Protein AF-A0A6G1RWR5-F1 (afdb_monomer_lite)

Structure (mmCIF, N/CA/C/O backbone):
data_AF-A0A6G1RWR5-F1
#
_entry.id   AF-A0A6G1RWR5-F1
#
loop_
_atom_site.group_PDB
_atom_site.id
_atom_site.type_symbol
_atom_site.label_atom_id
_atom_site.label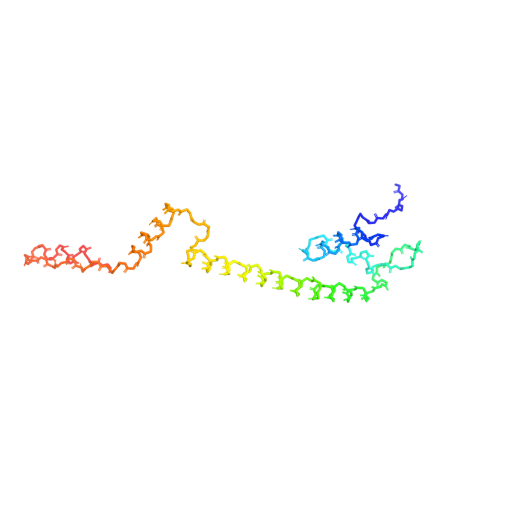_alt_id
_atom_site.label_comp_id
_atom_site.label_asym_id
_atom_site.label_entity_id
_atom_site.label_seq_id
_atom_site.pdbx_PDB_ins_code
_atom_site.Cartn_x
_atom_site.Cartn_y
_atom_site.Cartn_z
_atom_site.occupancy
_atom_site.B_iso_or_equiv
_atom_site.auth_seq_id
_atom_site.auth_comp_id
_atom_site.auth_asym_id
_atom_site.auth_atom_id
_atom_site.pdbx_PDB_model_num
ATOM 1 N N . GLU A 1 1 ? 7.742 20.465 -29.743 1.00 75.56 1 GLU A N 1
ATOM 2 C CA . GLU A 1 1 ? 9.154 20.158 -29.423 1.00 75.56 1 GLU A CA 1
ATOM 3 C C . GLU A 1 1 ? 9.265 18.733 -28.909 1.00 75.56 1 GLU A C 1
ATOM 5 O O . GLU A 1 1 ? 8.485 18.355 -28.041 1.00 75.56 1 GLU A O 1
ATOM 10 N N . ILE A 1 2 ? 10.203 17.956 -29.446 1.00 85.38 2 ILE A N 1
ATOM 11 C CA . ILE A 1 2 ? 10.532 16.610 -28.958 1.00 85.38 2 ILE A CA 1
ATOM 12 C C . ILE A 1 2 ? 11.473 16.783 -27.760 1.00 85.38 2 ILE A C 1
ATOM 14 O O . ILE A 1 2 ? 12.434 17.543 -27.848 1.00 85.38 2 ILE A O 1
ATOM 18 N N . ARG A 1 3 ? 11.174 16.143 -26.622 1.00 93.19 3 ARG A N 1
ATOM 19 C CA . ARG A 1 3 ? 11.962 16.272 -25.385 1.00 93.19 3 ARG A CA 1
ATOM 20 C C . ARG A 1 3 ? 12.230 14.899 -24.778 1.00 93.19 3 ARG A C 1
ATOM 22 O O . ARG A 1 3 ? 11.296 14.120 -24.619 1.00 93.19 3 ARG A O 1
ATOM 29 N N . TRP A 1 4 ? 13.476 14.652 -24.386 1.00 92.12 4 TRP A N 1
ATOM 30 C CA . TRP A 1 4 ? 13.861 13.487 -23.590 1.00 92.12 4 TRP A CA 1
ATOM 31 C C . TRP A 1 4 ? 13.627 13.803 -22.108 1.00 92.12 4 TRP A C 1
ATOM 33 O O . TRP A 1 4 ? 14.066 14.849 -21.624 1.00 92.12 4 TRP A O 1
ATOM 43 N N . LYS A 1 5 ? 12.839 12.979 -21.412 1.00 94.25 5 LYS A N 1
ATOM 44 C CA . LYS A 1 5 ? 12.415 13.233 -20.028 1.00 94.25 5 LYS A CA 1
ATOM 45 C C . LYS A 1 5 ? 12.345 11.934 -19.238 1.00 94.25 5 LYS A C 1
ATOM 47 O O . LYS A 1 5 ? 11.811 10.949 -19.737 1.00 94.25 5 LYS A O 1
ATOM 52 N N . ASN A 1 6 ? 12.769 11.995 -17.979 1.00 93.12 6 ASN A N 1
ATOM 53 C CA . ASN A 1 6 ? 12.588 10.904 -17.028 1.00 93.12 6 ASN A CA 1
ATOM 54 C C . ASN A 1 6 ? 11.149 10.848 -16.509 1.00 93.12 6 ASN A C 1
ATOM 56 O O . ASN A 1 6 ? 10.463 11.871 -16.383 1.00 93.12 6 ASN A O 1
ATOM 60 N N . VAL A 1 7 ? 10.718 9.641 -16.147 1.00 93.19 7 VAL A N 1
ATOM 61 C CA . VAL A 1 7 ? 9.498 9.441 -15.361 1.00 93.19 7 VAL A CA 1
ATOM 62 C C . VAL A 1 7 ? 9.707 10.066 -13.982 1.00 93.19 7 VAL A C 1
ATOM 64 O O . VAL A 1 7 ? 10.789 9.968 -13.405 1.00 93.19 7 VAL A O 1
ATOM 67 N N . LYS A 1 8 ? 8.675 10.738 -13.458 1.00 92.88 8 LYS A N 1
ATOM 68 C CA . LYS A 1 8 ? 8.768 11.501 -12.200 1.00 92.88 8 LYS A CA 1
ATOM 69 C C . LYS A 1 8 ? 9.085 10.625 -10.985 1.00 92.88 8 LYS A C 1
ATOM 71 O O . LYS A 1 8 ? 9.745 11.092 -10.066 1.00 92.88 8 LYS A O 1
ATOM 76 N N . ILE A 1 9 ? 8.565 9.399 -10.972 1.00 95.81 9 ILE A N 1
ATOM 77 C CA . ILE A 1 9 ? 8.783 8.398 -9.927 1.00 95.81 9 ILE A CA 1
ATOM 78 C C . ILE A 1 9 ? 9.518 7.239 -10.583 1.00 95.81 9 ILE A C 1
ATOM 80 O O . ILE A 1 9 ? 9.018 6.660 -11.545 1.00 95.81 9 ILE A O 1
ATOM 84 N N . ASN A 1 10 ? 10.724 6.959 -10.105 1.00 95.50 10 ASN A N 1
ATOM 85 C CA . ASN A 1 10 ? 11.648 6.028 -10.735 1.00 95.50 10 ASN A CA 1
ATOM 86 C C . ASN A 1 10 ? 12.555 5.359 -9.686 1.00 95.50 10 ASN A C 1
ATOM 88 O O . ASN A 1 10 ? 12.382 5.557 -8.483 1.00 95.50 10 ASN A O 1
ATOM 92 N N . PHE A 1 11 ? 13.517 4.566 -10.159 1.00 97.25 11 PHE A N 1
ATOM 93 C CA . PHE A 1 11 ? 14.462 3.816 -9.329 1.00 97.25 11 PHE A CA 1
ATOM 94 C C . PHE A 1 11 ? 15.906 4.350 -9.427 1.00 97.25 11 PHE A C 1
ATOM 96 O O . PHE A 1 11 ? 16.845 3.614 -9.141 1.00 97.25 11 PHE A O 1
ATOM 103 N N . ASP A 1 12 ? 16.102 5.624 -9.793 1.00 96.69 12 ASP A N 1
ATOM 104 C CA . ASP A 1 12 ? 17.442 6.214 -9.998 1.00 96.69 12 ASP A CA 1
ATOM 105 C C . ASP A 1 12 ? 18.253 6.313 -8.693 1.00 96.69 12 ASP A C 1
ATOM 107 O O . ASP A 1 12 ? 19.482 6.346 -8.699 1.00 96.69 12 ASP A O 1
ATOM 111 N N . ASN A 1 13 ? 17.568 6.394 -7.549 1.00 97.25 13 ASN A N 1
ATOM 112 C CA . ASN A 1 13 ? 18.181 6.416 -6.225 1.00 97.25 13 ASN A CA 1
ATOM 113 C C . ASN A 1 13 ? 17.305 5.698 -5.195 1.00 97.25 13 ASN A C 1
ATOM 115 O O . ASN A 1 13 ? 16.109 5.497 -5.400 1.00 97.25 13 ASN A O 1
ATOM 119 N N . VAL A 1 14 ? 17.899 5.357 -4.049 1.00 97.81 14 VAL A N 1
ATOM 120 C CA . VAL A 1 14 ? 17.232 4.582 -2.991 1.00 97.81 14 VAL A CA 1
ATOM 121 C C . VAL A 1 14 ? 15.975 5.283 -2.461 1.00 97.81 14 VAL A C 1
ATOM 123 O O . VAL A 1 14 ? 14.960 4.626 -2.256 1.00 97.81 14 VAL A O 1
ATOM 126 N N . GLY A 1 15 ? 16.003 6.607 -2.275 1.00 97.69 15 GLY A N 1
ATOM 127 C CA . GLY A 1 15 ? 14.849 7.365 -1.776 1.00 97.69 15 GLY A CA 1
ATOM 128 C C . GLY A 1 15 ? 13.677 7.386 -2.762 1.00 97.69 15 GLY A C 1
ATOM 129 O O . GLY A 1 15 ? 12.540 7.109 -2.380 1.00 97.69 15 GLY A O 1
ATOM 130 N N . ALA A 1 16 ? 13.957 7.649 -4.041 1.00 97.06 16 ALA A N 1
ATOM 131 C CA . ALA A 1 16 ? 12.972 7.565 -5.118 1.00 97.06 16 ALA A CA 1
ATOM 132 C C . ALA A 1 16 ? 12.439 6.133 -5.278 1.00 97.06 16 ALA A C 1
ATOM 134 O O . ALA A 1 16 ? 11.233 5.946 -5.418 1.00 97.06 16 ALA A O 1
ATOM 135 N N . GLY A 1 17 ? 13.311 5.131 -5.129 1.00 97.81 17 GLY A N 1
ATOM 136 C CA . GLY A 1 17 ? 12.939 3.720 -5.104 1.00 97.81 17 GLY A CA 1
ATOM 137 C C . GLY A 1 17 ? 11.973 3.388 -3.966 1.00 97.81 17 GLY A C 1
ATOM 138 O O . GLY A 1 17 ? 10.947 2.763 -4.211 1.00 97.81 17 GLY A O 1
ATOM 139 N N . TYR A 1 18 ? 12.218 3.864 -2.740 1.00 97.50 18 TYR A N 1
ATOM 140 C CA . TYR A 1 18 ? 11.262 3.706 -1.635 1.00 97.50 18 TYR A CA 1
ATOM 141 C C . TYR A 1 18 ? 9.910 4.359 -1.937 1.00 97.50 18 TYR A C 1
ATOM 143 O O . TYR A 1 18 ? 8.870 3.770 -1.647 1.00 97.50 18 TYR A O 1
ATOM 151 N N . LEU A 1 19 ? 9.905 5.547 -2.545 1.00 97.62 19 LEU A N 1
ATOM 152 C CA . LEU A 1 19 ? 8.671 6.221 -2.948 1.00 97.62 19 LEU A CA 1
ATOM 153 C C . LEU A 1 19 ? 7.919 5.442 -4.042 1.00 97.62 19 LEU A C 1
ATOM 155 O O . LEU A 1 19 ? 6.695 5.320 -3.974 1.00 97.62 19 LEU A O 1
ATOM 159 N N . ALA A 1 20 ? 8.635 4.882 -5.018 1.00 97.56 20 ALA A N 1
ATOM 160 C CA . ALA A 1 20 ? 8.068 4.032 -6.060 1.00 97.56 20 ALA A CA 1
ATOM 161 C C . ALA A 1 20 ? 7.456 2.756 -5.462 1.00 97.56 20 ALA A C 1
ATOM 163 O O . ALA A 1 20 ? 6.294 2.440 -5.719 1.00 97.56 20 ALA A O 1
ATOM 164 N N . LEU A 1 21 ? 8.196 2.068 -4.590 1.00 97.06 21 LEU A N 1
ATOM 165 C CA . LEU A 1 21 ? 7.723 0.876 -3.886 1.00 97.06 21 LEU A CA 1
ATOM 166 C C . LEU A 1 21 ? 6.519 1.172 -2.985 1.00 97.06 21 LEU A C 1
ATOM 168 O O . LEU A 1 21 ? 5.611 0.350 -2.906 1.00 97.06 21 LEU A O 1
ATOM 172 N N . LEU A 1 22 ? 6.456 2.350 -2.358 1.00 96.44 22 LEU A N 1
ATOM 173 C CA . LEU A 1 22 ? 5.289 2.785 -1.586 1.00 96.44 22 LEU A CA 1
ATOM 174 C C . LEU A 1 22 ? 4.040 2.950 -2.472 1.00 96.44 22 LEU A C 1
ATOM 176 O O . LEU A 1 22 ? 2.948 2.530 -2.084 1.00 96.44 22 LEU A O 1
ATOM 180 N N . GLN A 1 23 ? 4.177 3.532 -3.666 1.00 97.56 23 GLN A N 1
ATOM 181 C CA . GLN A 1 23 ? 3.067 3.648 -4.623 1.00 97.56 23 GLN A CA 1
ATOM 182 C C . GLN A 1 23 ? 2.591 2.280 -5.121 1.00 97.56 23 GLN A C 1
ATOM 184 O O . GLN A 1 23 ? 1.385 2.027 -5.178 1.00 97.56 23 GLN A O 1
ATOM 189 N N . VAL A 1 24 ? 3.529 1.368 -5.394 1.00 97.19 24 VAL A N 1
ATOM 190 C CA . VAL A 1 24 ? 3.216 -0.029 -5.727 1.00 97.19 24 VAL A CA 1
ATOM 191 C C . VAL A 1 24 ? 2.490 -0.720 -4.570 1.00 97.19 24 VAL A C 1
ATOM 193 O O . VAL A 1 24 ? 1.429 -1.298 -4.784 1.00 97.19 24 VAL A O 1
ATOM 196 N N . ALA A 1 25 ? 2.991 -0.598 -3.339 1.00 96.81 25 ALA A N 1
ATOM 197 C CA . ALA A 1 25 ? 2.408 -1.241 -2.159 1.00 96.81 25 ALA A CA 1
ATOM 198 C C . ALA A 1 25 ? 1.001 -0.728 -1.810 1.00 96.81 25 ALA A C 1
ATOM 200 O O . ALA A 1 25 ? 0.200 -1.447 -1.216 1.00 96.81 25 ALA A O 1
ATOM 201 N N . THR A 1 26 ? 0.687 0.517 -2.177 1.00 95.69 26 THR A N 1
ATOM 202 C CA . THR A 1 26 ? -0.637 1.129 -1.971 1.00 95.69 26 THR A CA 1
ATOM 203 C C . THR A 1 26 ? -1.569 0.981 -3.176 1.00 95.69 26 THR A C 1
ATOM 205 O O . THR A 1 26 ? -2.710 1.445 -3.113 1.00 95.69 26 THR A O 1
ATOM 208 N N . PHE A 1 27 ? -1.108 0.345 -4.259 1.00 95.19 27 PHE A N 1
ATOM 209 C CA . PHE A 1 27 ? -1.827 0.174 -5.526 1.00 95.19 27 PHE A CA 1
ATOM 210 C C . PHE A 1 27 ? -2.320 1.492 -6.151 1.00 95.19 27 PHE A C 1
ATOM 212 O O . PHE A 1 27 ? -3.323 1.523 -6.867 1.00 95.19 27 PHE A O 1
ATOM 219 N N . LYS A 1 28 ? -1.618 2.607 -5.909 1.00 94.94 28 LYS A N 1
ATOM 220 C CA . LYS A 1 28 ? -1.961 3.939 -6.438 1.00 94.94 28 LYS A CA 1
ATOM 221 C C . LYS A 1 28 ? -0.777 4.526 -7.193 1.00 94.94 28 LYS A C 1
ATOM 223 O O . LYS A 1 28 ? 0.284 4.696 -6.614 1.00 94.94 28 LYS A O 1
ATOM 228 N N . GLY A 1 29 ? -0.962 4.838 -8.478 1.00 93.56 29 GLY A N 1
ATOM 229 C CA . GLY A 1 29 ? 0.125 5.319 -9.353 1.00 93.56 29 GLY A CA 1
ATOM 230 C C . GLY A 1 29 ? 1.111 4.229 -9.805 1.00 93.56 29 GLY A C 1
ATOM 231 O O . GLY A 1 29 ? 2.042 4.504 -10.551 1.00 93.56 29 GLY A O 1
ATOM 232 N N . TRP A 1 30 ? 0.884 2.977 -9.398 1.00 96.62 30 TRP A N 1
ATOM 233 C CA . TRP A 1 30 ? 1.752 1.831 -9.681 1.00 96.62 30 TRP A CA 1
ATOM 234 C C . TRP A 1 30 ? 1.824 1.441 -11.166 1.00 96.62 30 TRP A C 1
ATOM 236 O O . TRP A 1 30 ? 2.860 0.955 -11.612 1.00 96.62 30 TRP A O 1
ATOM 246 N N . MET A 1 31 ? 0.765 1.705 -11.939 1.00 96.69 31 MET A N 1
ATOM 247 C CA . MET A 1 31 ? 0.708 1.380 -13.370 1.00 96.69 31 MET A CA 1
ATOM 248 C C . MET A 1 31 ? 1.806 2.092 -14.167 1.00 96.69 31 MET A C 1
ATOM 250 O O . MET A 1 31 ? 2.521 1.443 -14.921 1.00 96.69 31 MET A O 1
ATOM 254 N N . ASP A 1 32 ? 1.999 3.398 -13.949 1.00 95.88 32 ASP A N 1
ATOM 255 C CA . ASP A 1 32 ? 3.006 4.190 -14.672 1.00 95.88 32 ASP A CA 1
ATOM 256 C C . ASP A 1 32 ? 4.431 3.690 -14.388 1.00 95.88 32 ASP A C 1
ATOM 258 O O . ASP A 1 32 ? 5.278 3.651 -15.279 1.00 95.88 32 ASP A O 1
ATOM 262 N N . ILE A 1 33 ? 4.682 3.263 -13.146 1.00 97.00 33 ILE A N 1
ATOM 263 C CA . ILE A 1 33 ? 5.962 2.688 -12.714 1.00 97.00 33 ILE A CA 1
ATOM 264 C C . ILE A 1 33 ? 6.197 1.345 -13.411 1.00 97.00 33 ILE A C 1
ATOM 266 O O . ILE A 1 33 ? 7.293 1.080 -13.903 1.00 97.00 33 ILE A O 1
ATOM 270 N N . MET A 1 34 ? 5.169 0.499 -13.467 1.00 97.19 34 MET A N 1
ATOM 271 C CA . MET A 1 34 ? 5.264 -0.818 -14.090 1.00 97.19 34 MET A CA 1
ATOM 272 C C . MET A 1 34 ? 5.429 -0.745 -15.598 1.00 97.19 34 MET A C 1
ATOM 274 O O . MET A 1 34 ? 6.280 -1.446 -16.132 1.00 97.19 34 MET A O 1
ATOM 278 N N . TYR A 1 35 ? 4.667 0.113 -16.274 1.00 96.75 35 TYR A N 1
ATOM 279 C CA . TYR A 1 35 ? 4.804 0.312 -17.713 1.00 96.75 35 TYR A CA 1
ATOM 280 C C . TYR A 1 35 ? 6.197 0.832 -18.066 1.00 96.75 35 TYR A C 1
ATOM 282 O O . TYR A 1 35 ? 6.854 0.266 -18.934 1.00 96.75 35 TYR A O 1
ATOM 290 N N . ALA A 1 36 ? 6.713 1.814 -17.321 1.00 96.25 36 ALA A N 1
ATOM 291 C CA . ALA A 1 36 ? 8.074 2.304 -17.524 1.00 96.25 36 ALA A CA 1
ATOM 292 C C . ALA A 1 36 ? 9.144 1.216 -17.310 1.00 96.25 36 ALA A C 1
ATOM 294 O O . ALA A 1 36 ? 10.148 1.195 -18.020 1.00 96.25 36 ALA A O 1
ATOM 295 N N . ALA A 1 37 ? 8.938 0.313 -16.348 1.00 96.44 37 ALA A N 1
ATOM 296 C CA . ALA A 1 37 ? 9.855 -0.793 -16.081 1.00 96.44 37 ALA A CA 1
ATOM 297 C C . ALA A 1 37 ? 9.767 -1.913 -17.133 1.00 96.44 37 ALA A C 1
ATOM 299 O O . ALA A 1 37 ? 10.791 -2.468 -17.524 1.00 96.44 37 ALA A O 1
ATOM 300 N N . VAL A 1 38 ? 8.569 -2.246 -17.609 1.00 97.62 38 VAL A N 1
ATOM 301 C CA . VAL A 1 38 ? 8.339 -3.291 -18.620 1.00 97.62 38 VAL A CA 1
ATOM 302 C C . VAL A 1 38 ? 8.818 -2.849 -20.002 1.00 97.62 38 VAL A C 1
ATOM 304 O O . VAL A 1 38 ? 9.391 -3.653 -20.734 1.00 97.62 38 VAL A O 1
ATOM 307 N N . ASP A 1 39 ? 8.669 -1.567 -20.329 1.00 97.44 39 ASP A N 1
ATOM 308 C CA . ASP A 1 39 ? 9.163 -1.002 -21.587 1.00 97.44 39 ASP A CA 1
ATOM 309 C C . ASP A 1 39 ? 10.673 -0.686 -21.546 1.00 97.44 39 ASP A C 1
ATOM 311 O O . ASP A 1 39 ? 11.252 -0.234 -22.543 1.00 97.44 39 ASP A O 1
ATOM 315 N N . SER A 1 40 ? 11.324 -0.881 -20.390 1.00 95.75 40 SER A N 1
ATOM 316 C CA . SER A 1 40 ? 12.732 -0.536 -20.186 1.00 95.75 40 SER A CA 1
ATOM 317 C C . SER A 1 40 ? 13.672 -1.423 -21.003 1.00 95.75 40 SER A C 1
ATOM 319 O O . SER A 1 40 ? 13.470 -2.628 -21.141 1.00 95.75 40 SER A O 1
ATOM 321 N N . ARG A 1 41 ? 14.732 -0.802 -21.528 1.00 92.88 41 ARG A N 1
ATOM 322 C CA . ARG A 1 41 ? 15.782 -1.457 -22.317 1.00 92.88 41 ARG A CA 1
ATOM 323 C C . ARG A 1 41 ? 17.146 -1.217 -21.675 1.00 92.88 41 ARG A C 1
ATOM 325 O O . ARG A 1 41 ? 17.286 -1.307 -20.456 1.00 92.88 41 ARG A O 1
ATOM 332 N N . LYS A 1 42 ? 18.166 -0.905 -22.475 1.00 92.75 42 LYS A N 1
ATOM 333 C CA . LYS A 1 42 ? 19.466 -0.458 -21.969 1.00 92.75 42 LYS A CA 1
ATOM 334 C C . LYS A 1 42 ? 19.432 1.028 -21.627 1.00 92.75 42 LYS A C 1
ATOM 336 O O . LYS A 1 42 ? 18.560 1.774 -22.068 1.00 92.75 42 LYS A O 1
ATOM 341 N N . GLN A 1 43 ? 20.416 1.453 -20.846 1.00 88.69 43 GLN A N 1
ATOM 342 C CA . GLN A 1 43 ? 20.630 2.862 -20.542 1.00 88.69 43 GLN A CA 1
ATOM 343 C C . GLN A 1 43 ? 20.825 3.674 -21.836 1.00 88.69 43 GLN A C 1
ATOM 345 O O . GLN A 1 43 ? 21.451 3.187 -22.775 1.00 88.69 43 GLN A O 1
ATOM 350 N N . GLU A 1 44 ? 20.278 4.893 -21.877 1.00 91.19 44 GLU A N 1
ATOM 351 C CA . GLU A 1 44 ? 20.250 5.800 -23.044 1.00 91.19 44 GLU A CA 1
ATOM 352 C C . GLU A 1 44 ? 19.443 5.310 -24.267 1.00 91.19 44 GLU A C 1
ATOM 354 O O . GLU A 1 44 ? 19.299 6.044 -25.246 1.00 91.19 44 GLU A O 1
ATOM 359 N N . GLU A 1 45 ? 18.851 4.112 -24.230 1.00 93.81 45 GLU A N 1
ATOM 360 C CA . GLU A 1 45 ? 17.943 3.648 -25.280 1.00 93.81 45 GLU A CA 1
ATOM 361 C C . GLU A 1 45 ? 16.498 4.067 -24.980 1.00 93.81 45 GLU A C 1
ATOM 363 O O . GLU A 1 45 ? 16.015 3.984 -23.851 1.00 93.81 45 GLU A O 1
ATOM 368 N N . GLN A 1 46 ? 15.763 4.496 -26.011 1.00 94.38 46 GLN A N 1
ATOM 369 C CA . GLN A 1 46 ? 14.340 4.810 -25.859 1.00 94.38 46 GLN A CA 1
ATOM 370 C C . GLN A 1 46 ? 13.565 3.552 -25.422 1.00 94.38 46 GLN A C 1
ATOM 372 O O . GLN A 1 46 ? 13.815 2.500 -26.004 1.00 94.38 46 GLN A O 1
ATOM 377 N N . PRO A 1 47 ? 12.615 3.616 -24.476 1.00 95.88 47 PRO A N 1
ATOM 378 C CA . PRO A 1 47 ? 11.767 2.474 -24.142 1.00 95.88 47 PRO A CA 1
ATOM 379 C C . PRO A 1 47 ? 11.035 1.920 -25.371 1.00 95.88 47 PRO A C 1
ATOM 381 O O . PRO A 1 47 ? 10.663 2.677 -26.274 1.00 95.88 47 PRO A O 1
ATOM 384 N N . LYS A 1 48 ? 10.833 0.604 -25.415 1.00 96.31 48 LYS A N 1
ATOM 385 C CA . LYS A 1 48 ? 10.047 -0.065 -26.457 1.00 96.31 48 LYS A CA 1
ATOM 386 C C . LYS A 1 48 ? 8.966 -0.890 -25.779 1.00 96.31 48 LYS A C 1
ATOM 388 O O . LYS A 1 48 ? 9.249 -1.558 -24.794 1.00 96.31 48 LYS A O 1
ATOM 393 N N . TYR A 1 49 ? 7.765 -0.850 -26.349 1.00 96.69 49 TYR A N 1
ATOM 394 C CA . TYR A 1 49 ? 6.607 -1.567 -25.830 1.00 96.69 49 TYR A CA 1
ATOM 395 C C . TYR A 1 49 ? 6.936 -3.036 -25.524 1.00 96.69 49 TYR A C 1
ATOM 397 O O . TYR A 1 49 ? 7.311 -3.781 -26.435 1.00 96.69 49 TYR A O 1
ATOM 405 N N . GLU A 1 50 ? 6.805 -3.406 -24.249 1.00 95.06 50 GLU A N 1
ATOM 406 C CA . GLU A 1 50 ? 6.959 -4.762 -23.705 1.00 95.06 50 GLU A CA 1
ATOM 407 C C . GLU A 1 50 ? 8.303 -5.461 -23.999 1.00 95.06 50 GLU A C 1
ATOM 409 O O . GLU A 1 50 ? 8.378 -6.690 -24.020 1.00 95.06 50 GLU A O 1
ATOM 414 N N . ASP A 1 51 ? 9.395 -4.706 -24.178 1.00 95.88 51 ASP A N 1
ATOM 415 C CA . ASP A 1 51 ? 10.728 -5.283 -24.436 1.00 95.88 51 ASP A CA 1
ATOM 416 C C . ASP A 1 51 ? 11.234 -6.145 -23.260 1.00 95.88 51 ASP A C 1
ATOM 418 O O . ASP A 1 51 ? 11.869 -7.179 -23.469 1.00 95.88 51 ASP A O 1
ATOM 422 N N . ASN A 1 52 ? 10.890 -5.770 -22.020 1.00 95.31 52 ASN A N 1
ATOM 423 C CA . ASN A 1 52 ? 11.295 -6.452 -20.791 1.00 95.31 52 ASN A CA 1
ATOM 424 C C . ASN A 1 52 ? 10.090 -6.940 -19.968 1.00 95.31 52 ASN A C 1
ATOM 426 O O . ASN A 1 52 ? 9.925 -6.632 -18.784 1.00 95.31 52 ASN A O 1
ATOM 430 N N . ILE A 1 53 ? 9.237 -7.751 -20.602 1.00 95.00 53 ILE A N 1
ATOM 431 C CA . ILE A 1 53 ? 7.999 -8.291 -20.011 1.00 95.00 53 ILE A CA 1
ATOM 432 C C . ILE A 1 53 ? 8.204 -9.036 -18.678 1.00 95.00 53 ILE A C 1
ATOM 434 O O . ILE A 1 53 ? 7.319 -9.049 -17.822 1.00 95.00 53 ILE A O 1
ATOM 438 N N . TYR A 1 54 ? 9.385 -9.613 -18.441 1.00 95.06 54 TYR A N 1
ATOM 439 C CA . TYR A 1 54 ? 9.690 -10.323 -17.196 1.00 95.06 54 TYR A CA 1
ATOM 440 C C . TYR A 1 54 ? 9.711 -9.409 -15.961 1.00 95.06 54 TYR A C 1
ATOM 442 O O . TYR A 1 54 ? 9.577 -9.903 -14.841 1.00 95.06 54 TYR A O 1
ATOM 450 N N . MET A 1 55 ? 9.788 -8.084 -16.133 1.00 96.44 55 MET A N 1
ATOM 451 C CA . MET A 1 55 ? 9.719 -7.127 -15.022 1.00 96.44 55 MET A CA 1
ATOM 452 C C . MET A 1 55 ? 8.377 -7.152 -14.281 1.00 96.44 55 MET A C 1
ATOM 454 O O . MET A 1 55 ? 8.341 -6.823 -13.096 1.00 96.44 55 MET A O 1
ATOM 458 N N . TYR A 1 56 ? 7.292 -7.644 -14.894 1.00 96.56 56 TYR A N 1
ATOM 459 C CA . TYR A 1 56 ? 6.044 -7.911 -14.166 1.00 96.56 56 TYR A CA 1
ATOM 460 C C . TYR A 1 56 ? 6.262 -8.838 -12.960 1.00 96.56 56 TYR A C 1
ATOM 462 O O . TYR A 1 56 ? 5.684 -8.617 -11.895 1.00 96.56 56 TYR A O 1
ATOM 470 N N . ILE A 1 57 ? 7.140 -9.839 -13.093 1.00 97.38 57 ILE A N 1
ATOM 471 C CA . ILE A 1 57 ? 7.422 -10.818 -12.036 1.00 97.38 57 ILE A CA 1
ATOM 472 C C . ILE A 1 57 ? 8.040 -10.135 -10.810 1.00 97.38 57 ILE A C 1
ATOM 474 O O . ILE A 1 57 ? 7.679 -10.475 -9.684 1.00 97.38 57 ILE A O 1
ATOM 478 N N . TYR A 1 58 ? 8.907 -9.136 -11.008 1.00 97.19 58 TYR A N 1
ATOM 479 C CA . TYR A 1 58 ? 9.490 -8.363 -9.908 1.00 97.19 58 TYR A CA 1
ATOM 480 C C . TYR A 1 58 ? 8.404 -7.714 -9.038 1.00 97.19 58 TYR A C 1
ATOM 482 O O . TYR A 1 58 ? 8.398 -7.887 -7.817 1.00 97.19 58 TYR A O 1
ATOM 490 N N . PHE A 1 59 ? 7.439 -7.030 -9.660 1.00 97.44 59 PHE A N 1
ATOM 491 C CA . PHE A 1 59 ? 6.355 -6.369 -8.932 1.00 97.44 59 PHE A CA 1
ATOM 492 C C . PHE A 1 59 ? 5.387 -7.365 -8.291 1.00 97.44 59 PHE A C 1
ATOM 494 O O . PHE A 1 59 ? 4.944 -7.131 -7.170 1.00 97.44 59 PHE A O 1
ATOM 501 N N . VAL A 1 60 ? 5.096 -8.497 -8.942 1.00 97.00 60 VAL A N 1
ATOM 502 C CA . VAL A 1 60 ? 4.267 -9.564 -8.355 1.00 97.00 60 VAL A CA 1
ATOM 503 C C . VAL A 1 60 ? 4.915 -10.118 -7.084 1.00 97.00 60 VAL A C 1
ATOM 505 O O . VAL A 1 60 ? 4.259 -10.204 -6.045 1.00 97.00 60 VAL A O 1
ATOM 508 N N . ILE A 1 61 ? 6.213 -10.433 -7.132 1.00 97.06 61 ILE A N 1
ATOM 509 C CA . ILE A 1 61 ? 6.970 -10.892 -5.961 1.00 97.06 61 ILE A CA 1
ATOM 510 C C . ILE A 1 61 ? 6.963 -9.810 -4.875 1.00 97.06 61 ILE A C 1
ATOM 512 O O . ILE A 1 61 ? 6.695 -10.114 -3.714 1.00 97.06 61 ILE A O 1
ATOM 516 N N . PHE A 1 62 ? 7.189 -8.543 -5.226 1.00 97.19 62 PHE A N 1
ATOM 517 C CA . PHE A 1 62 ? 7.152 -7.448 -4.256 1.00 97.19 62 PHE A CA 1
ATOM 518 C C . PHE A 1 62 ? 5.765 -7.258 -3.617 1.00 97.19 62 PHE A C 1
ATOM 520 O O . PHE A 1 62 ? 5.672 -7.011 -2.417 1.00 97.19 62 PHE A O 1
ATOM 527 N N . ILE A 1 63 ? 4.672 -7.407 -4.363 1.00 95.81 63 ILE A N 1
ATOM 528 C CA . ILE A 1 63 ? 3.315 -7.297 -3.809 1.00 95.81 63 ILE A CA 1
ATOM 529 C C . ILE A 1 63 ? 3.049 -8.436 -2.814 1.00 95.81 63 ILE A C 1
ATOM 531 O O . ILE A 1 63 ? 2.547 -8.190 -1.715 1.00 95.81 63 ILE A O 1
ATOM 535 N N . ILE A 1 64 ? 3.442 -9.668 -3.146 1.00 95.69 64 ILE A N 1
ATOM 536 C CA . ILE A 1 64 ? 3.281 -10.824 -2.253 1.00 95.69 64 ILE A CA 1
ATOM 537 C C . ILE A 1 64 ? 4.158 -10.664 -1.004 1.00 95.69 64 ILE A C 1
ATOM 539 O O . ILE A 1 64 ? 3.671 -10.753 0.123 1.00 95.69 64 ILE A O 1
ATOM 543 N N . PHE A 1 65 ? 5.454 -10.407 -1.180 1.00 94.38 65 PHE A N 1
ATOM 544 C CA . PHE A 1 65 ? 6.390 -10.419 -0.060 1.00 94.38 65 PHE A CA 1
ATOM 545 C C . PHE A 1 65 ? 6.488 -9.087 0.675 1.00 94.38 65 PHE A C 1
ATOM 547 O O . PHE A 1 65 ? 6.423 -9.041 1.901 1.00 94.38 65 PHE A 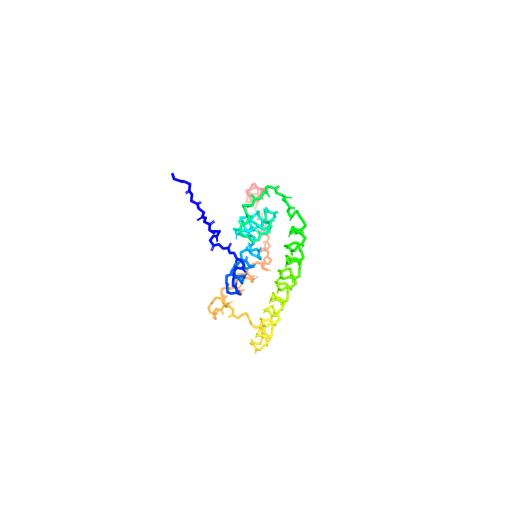O 1
ATOM 554 N N . GLY A 1 66 ? 6.621 -7.999 -0.072 1.00 92.31 66 GLY A N 1
ATOM 555 C CA . GLY A 1 66 ? 6.789 -6.653 0.460 1.00 92.31 66 GLY A CA 1
ATOM 556 C C . GLY A 1 66 ? 5.496 -6.030 0.978 1.00 92.31 66 GLY A C 1
ATOM 557 O O . GLY A 1 66 ? 5.554 -5.282 1.950 1.00 92.31 66 GLY A O 1
ATOM 558 N N . SER A 1 67 ? 4.339 -6.345 0.384 1.00 93.00 67 SER A N 1
ATOM 559 C CA . SER A 1 67 ? 3.060 -5.731 0.782 1.00 93.00 67 SER A CA 1
ATOM 560 C C . SER A 1 67 ? 2.200 -6.666 1.628 1.00 93.00 67 SER A C 1
ATOM 562 O O . SER A 1 67 ? 1.869 -6.317 2.759 1.00 93.00 67 SER A O 1
ATOM 564 N N . PHE A 1 68 ? 1.869 -7.864 1.137 1.00 91.81 68 PHE A N 1
ATOM 565 C CA . PHE A 1 68 ? 0.934 -8.7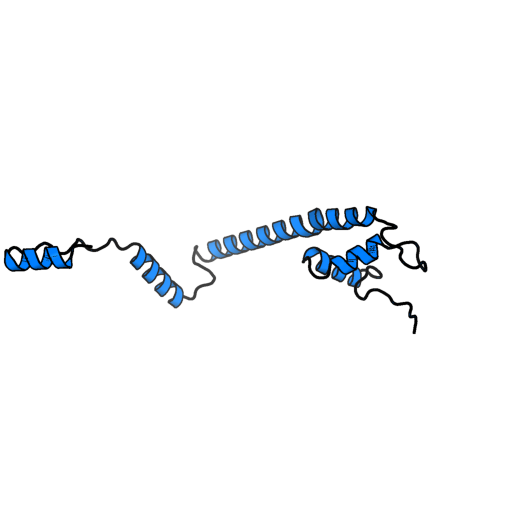55 1.834 1.00 91.81 68 PHE A CA 1
ATOM 566 C C . PHE A 1 68 ? 1.472 -9.239 3.190 1.00 91.81 68 PHE A C 1
ATOM 568 O O . PHE A 1 68 ? 0.782 -9.091 4.201 1.00 91.81 68 PHE A O 1
ATOM 575 N N . PHE A 1 69 ? 2.711 -9.744 3.268 1.00 92.88 69 PHE A N 1
ATOM 576 C CA . PHE A 1 69 ? 3.279 -10.152 4.564 1.00 92.88 69 PHE A CA 1
ATOM 577 C C . PHE A 1 69 ? 3.519 -8.971 5.507 1.00 92.88 69 PHE A C 1
ATOM 579 O O . PHE A 1 69 ? 3.177 -9.069 6.685 1.00 92.88 69 PHE A O 1
ATOM 586 N N . THR A 1 70 ? 4.050 -7.850 5.008 1.00 93.19 70 THR A N 1
ATOM 587 C CA . THR A 1 70 ? 4.301 -6.656 5.832 1.00 93.19 70 THR A CA 1
ATOM 588 C C . THR A 1 70 ? 3.011 -6.097 6.426 1.00 93.19 70 THR A C 1
ATOM 590 O O . THR A 1 70 ? 2.968 -5.804 7.618 1.00 93.19 70 THR A O 1
ATOM 593 N N . LEU A 1 71 ? 1.940 -5.992 5.631 1.00 92.75 71 LEU A N 1
ATOM 594 C CA . LEU A 1 71 ? 0.640 -5.507 6.093 1.00 92.75 71 LEU A CA 1
ATOM 595 C C . LEU A 1 71 ? 0.036 -6.456 7.132 1.00 92.75 71 LEU A C 1
ATOM 597 O O . LEU A 1 71 ? -0.418 -6.001 8.182 1.00 92.75 71 LEU A O 1
ATOM 601 N N . ASN A 1 72 ? 0.082 -7.768 6.889 1.00 91.31 72 ASN A N 1
ATOM 602 C CA . ASN A 1 72 ? -0.419 -8.762 7.840 1.00 91.31 72 ASN A CA 1
ATOM 603 C C . ASN A 1 72 ? 0.348 -8.730 9.168 1.00 91.31 72 ASN A C 1
ATOM 605 O O . ASN A 1 72 ? -0.269 -8.746 10.234 1.00 91.31 72 ASN A O 1
ATOM 609 N N . LEU A 1 73 ? 1.680 -8.639 9.117 1.00 94.75 73 LEU A N 1
ATOM 610 C CA . LEU A 1 73 ? 2.517 -8.506 10.308 1.00 94.75 73 LEU A CA 1
ATOM 611 C C . LEU A 1 73 ? 2.190 -7.216 11.065 1.00 94.75 73 LEU A C 1
ATOM 613 O O . LEU A 1 73 ? 2.006 -7.243 12.280 1.00 94.75 73 LEU A O 1
ATOM 617 N N . PHE A 1 74 ? 2.078 -6.096 10.350 1.00 95.00 74 PHE A N 1
ATOM 618 C CA . PHE A 1 74 ? 1.776 -4.795 10.936 1.00 95.00 74 PHE A CA 1
ATOM 619 C C . PHE A 1 74 ? 0.418 -4.789 11.649 1.00 95.00 74 PHE A C 1
ATOM 621 O O . PHE A 1 74 ? 0.338 -4.392 12.812 1.00 95.00 74 PHE A O 1
ATOM 628 N N . ILE A 1 75 ? -0.635 -5.300 11.001 1.00 96.25 75 ILE A N 1
ATOM 629 C CA . ILE A 1 75 ? -1.963 -5.445 11.614 1.00 96.25 75 ILE A CA 1
ATOM 630 C C . ILE A 1 75 ? -1.897 -6.372 12.832 1.00 96.25 75 ILE A C 1
ATOM 632 O O . ILE A 1 75 ? -2.461 -6.042 13.874 1.00 96.25 75 ILE A O 1
ATOM 636 N N . GLY A 1 76 ? -1.187 -7.499 12.730 1.00 96.81 76 GLY A N 1
ATOM 637 C CA . GLY A 1 76 ? -1.023 -8.442 13.835 1.00 96.81 76 GLY A CA 1
ATOM 638 C C . GLY A 1 76 ? -0.396 -7.795 15.070 1.00 96.81 76 GLY A C 1
ATOM 639 O O . GLY A 1 76 ? -0.950 -7.892 16.164 1.00 96.81 76 GLY A O 1
ATOM 640 N N . VAL A 1 77 ? 0.710 -7.068 14.889 1.00 97.00 77 VAL A N 1
ATOM 641 C CA . VAL A 1 77 ? 1.401 -6.357 15.977 1.00 97.00 77 VAL A CA 1
ATOM 642 C C . VAL A 1 77 ? 0.517 -5.265 16.578 1.00 97.00 77 VAL A C 1
ATOM 644 O O . VAL A 1 77 ? 0.468 -5.123 17.798 1.00 97.00 77 VAL A O 1
ATOM 647 N N . ILE A 1 78 ? -0.215 -4.511 15.753 1.00 96.44 78 ILE A N 1
ATOM 648 C CA . ILE A 1 78 ? -1.129 -3.466 16.233 1.00 96.44 78 ILE A CA 1
ATOM 649 C C . ILE A 1 78 ? -2.270 -4.059 17.062 1.00 96.44 78 ILE A C 1
ATOM 651 O O . ILE A 1 78 ? -2.556 -3.566 18.153 1.00 96.44 78 ILE A O 1
ATOM 655 N N . ILE A 1 79 ? -2.921 -5.114 16.569 1.00 95.94 79 ILE A N 1
ATOM 656 C CA . ILE A 1 79 ? -4.023 -5.773 17.281 1.00 95.94 79 ILE A CA 1
ATOM 657 C C . ILE A 1 79 ? -3.523 -6.368 18.596 1.00 95.94 79 ILE A C 1
ATOM 659 O O . ILE A 1 79 ? -4.179 -6.208 19.629 1.00 95.94 79 ILE A O 1
ATOM 663 N N . ASP A 1 80 ? -2.364 -7.027 18.583 1.00 96.19 80 ASP A N 1
ATOM 664 C CA . AS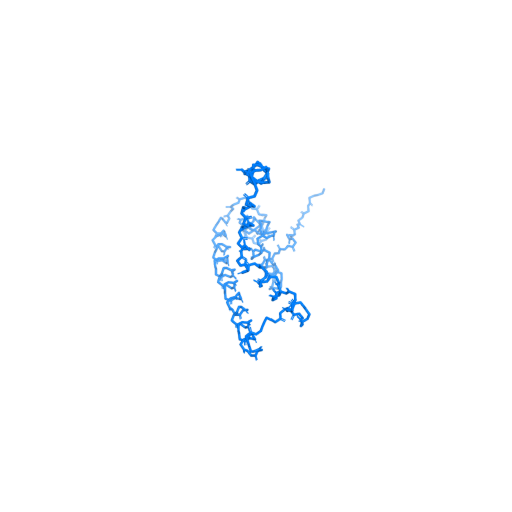P A 1 80 ? -1.768 -7.563 19.802 1.00 96.19 80 ASP A CA 1
ATOM 665 C C . ASP A 1 80 ? -1.457 -6.441 20.802 1.00 96.19 80 ASP A C 1
ATOM 667 O O . ASP A 1 80 ? -1.847 -6.522 21.968 1.00 96.19 80 ASP A O 1
ATOM 671 N N . ASN A 1 81 ? -0.881 -5.329 20.338 1.00 94.06 81 ASN A N 1
ATOM 672 C CA . ASN A 1 81 ? -0.619 -4.165 21.178 1.00 94.06 81 ASN A CA 1
ATOM 673 C C . ASN A 1 81 ? -1.907 -3.594 21.799 1.00 94.06 81 ASN A C 1
ATOM 675 O O . ASN A 1 81 ? -1.949 -3.358 23.008 1.00 94.06 81 ASN A O 1
ATOM 679 N N . PHE A 1 82 ? -2.984 -3.443 21.022 1.00 94.38 82 PHE A N 1
ATOM 680 C CA . PHE A 1 82 ? -4.277 -2.995 21.547 1.00 94.38 82 PHE A CA 1
ATOM 681 C C . PHE A 1 82 ? -4.869 -3.975 22.561 1.00 94.38 82 PHE A C 1
ATOM 683 O O . PHE A 1 82 ? -5.395 -3.549 23.590 1.00 94.38 82 PHE A O 1
ATOM 690 N N . ASN A 1 83 ? -4.749 -5.283 22.329 1.00 92.19 83 ASN A N 1
ATOM 691 C CA . ASN A 1 83 ? -5.198 -6.297 23.281 1.00 92.19 83 ASN A CA 1
ATOM 692 C C . ASN A 1 83 ? -4.390 -6.256 24.583 1.00 92.19 83 ASN A C 1
ATOM 694 O O . ASN A 1 83 ? -4.966 -6.368 25.669 1.00 92.19 83 ASN A O 1
ATOM 698 N N . GLN A 1 84 ? -3.073 -6.053 24.502 1.00 92.69 84 GLN A N 1
ATOM 699 C CA . GLN A 1 84 ? -2.223 -5.867 25.676 1.00 92.69 84 GLN A CA 1
ATOM 700 C C . GLN A 1 84 ? -2.613 -4.606 26.454 1.00 92.69 84 GLN A C 1
ATOM 702 O O . GLN A 1 84 ? -2.754 -4.666 27.676 1.00 92.69 84 GLN A O 1
ATOM 707 N N . GLN A 1 85 ? -2.842 -3.481 25.770 1.00 91.19 85 GLN A N 1
ATOM 708 C CA . GLN A 1 85 ? -3.315 -2.257 26.417 1.00 91.19 85 GLN A CA 1
ATOM 709 C C . GLN A 1 85 ? -4.687 -2.472 27.071 1.00 91.19 85 GLN A C 1
ATOM 711 O O . GLN A 1 85 ? -4.860 -2.143 28.242 1.00 91.19 85 GLN A O 1
ATOM 716 N N . LYS A 1 86 ? -5.636 -3.118 26.382 1.00 90.81 86 LYS A N 1
ATOM 717 C CA . LYS A 1 86 ? -6.975 -3.403 26.923 1.00 90.81 86 LYS A CA 1
ATOM 718 C C . LYS A 1 86 ? -6.895 -4.241 28.198 1.00 90.81 86 LYS A C 1
ATOM 720 O O . LYS A 1 86 ? -7.591 -3.949 29.167 1.00 90.81 86 LYS A O 1
ATOM 725 N N . LYS A 1 87 ? -6.014 -5.247 28.234 1.00 90.25 87 LYS A N 1
ATOM 726 C CA . LYS A 1 87 ? -5.747 -6.053 29.439 1.00 90.25 87 LYS A CA 1
ATOM 727 C C . LYS A 1 87 ? -5.138 -5.216 30.571 1.00 90.25 87 LYS A C 1
ATOM 729 O O . LYS A 1 87 ? -5.588 -5.344 31.705 1.00 90.25 87 LYS A O 1
ATOM 734 N N . LYS A 1 88 ? -4.172 -4.334 30.275 1.00 89.69 88 LYS A N 1
ATOM 735 C CA . LYS A 1 88 ? -3.548 -3.433 31.268 1.00 89.69 88 LYS A CA 1
ATOM 736 C C . LYS A 1 88 ? -4.554 -2.473 31.907 1.00 89.69 88 LYS A C 1
ATOM 738 O O . LYS A 1 88 ? -4.498 -2.262 33.112 1.00 89.69 88 LYS A O 1
ATOM 743 N N . PHE A 1 89 ? -5.510 -1.957 31.137 1.00 85.62 89 PHE A N 1
ATOM 744 C CA . PHE A 1 89 ? -6.592 -1.095 31.634 1.00 85.62 89 PHE A CA 1
ATOM 745 C C . PHE A 1 89 ? -7.794 -1.881 32.202 1.00 85.62 89 PHE A C 1
ATOM 747 O O . PHE A 1 89 ? -8.925 -1.394 32.206 1.00 85.62 89 PHE A O 1
ATOM 754 N N . GLY A 1 90 ? -7.577 -3.114 32.676 1.00 82.94 90 GLY A N 1
ATOM 755 C CA . GLY A 1 90 ? -8.601 -3.903 33.372 1.00 82.94 90 GLY A CA 1
ATOM 756 C C . GLY A 1 90 ? -9.741 -4.393 32.476 1.00 82.94 90 GLY A C 1
ATOM 757 O O . GLY A 1 90 ? -10.868 -4.551 32.939 1.00 82.94 90 GLY A O 1
ATOM 758 N N . GLY A 1 91 ? -9.482 -4.592 31.182 1.00 78.19 91 GLY A N 1
ATOM 759 C CA . GLY A 1 91 ? -10.479 -5.041 30.207 1.00 78.19 91 GLY A CA 1
ATOM 760 C C . GLY A 1 91 ? -11.440 -3.947 29.738 1.00 78.19 91 GLY A C 1
ATOM 761 O O . GLY A 1 91 ? -12.346 -4.238 28.953 1.00 78.19 91 GLY A O 1
ATOM 762 N N . GLN A 1 92 ? -11.255 -2.702 30.186 1.00 76.62 92 GLN A N 1
ATOM 763 C CA . GLN A 1 92 ? -12.088 -1.584 29.762 1.00 76.62 92 GLN A CA 1
ATOM 764 C C . GLN A 1 92 ? -11.749 -1.134 28.341 1.00 76.62 92 GLN A C 1
ATOM 766 O O . GLN A 1 92 ? -10.599 -1.187 27.907 1.00 76.62 92 GLN A O 1
ATOM 771 N N . ASP A 1 93 ? -12.759 -0.652 27.618 1.00 79.12 93 ASP A N 1
ATOM 772 C CA . ASP A 1 93 ? -12.537 -0.055 26.305 1.00 79.12 93 ASP A CA 1
ATOM 773 C C . ASP A 1 93 ? -11.688 1.218 26.424 1.00 79.12 93 ASP A C 1
ATOM 775 O O . ASP A 1 93 ? -11.961 2.097 27.248 1.00 79.12 93 ASP A O 1
ATOM 779 N N . ILE A 1 94 ? -10.645 1.273 25.592 1.00 83.88 94 ILE A N 1
ATOM 780 C CA . ILE A 1 94 ? -9.580 2.288 25.617 1.00 83.88 94 ILE A CA 1
ATOM 781 C C . ILE A 1 94 ? -10.034 3.582 24.920 1.00 83.88 94 ILE A C 1
ATOM 783 O O . ILE A 1 94 ? -9.558 4.664 25.238 1.00 83.88 94 ILE A O 1
ATOM 787 N N . PHE A 1 95 ? -10.989 3.484 23.992 1.00 89.94 95 PHE A N 1
ATOM 788 C CA . PHE A 1 95 ? -11.411 4.595 23.129 1.00 89.94 95 PHE A CA 1
ATOM 789 C C . PHE A 1 95 ? -12.655 5.349 23.619 1.00 89.94 95 PHE A C 1
ATOM 791 O O . PHE A 1 95 ? -13.155 6.214 22.910 1.00 89.94 95 PHE A O 1
ATOM 798 N N . MET A 1 96 ? -13.185 5.005 24.796 1.00 89.81 96 MET A N 1
ATOM 799 C CA . MET A 1 96 ? -14.436 5.567 25.316 1.00 89.81 96 MET A CA 1
ATOM 800 C C . MET A 1 96 ? -14.186 6.344 26.605 1.00 89.81 96 MET A C 1
ATOM 802 O O . MET A 1 96 ? -13.572 5.818 27.539 1.00 89.81 96 MET A O 1
ATOM 806 N N . THR A 1 97 ? -14.725 7.561 26.691 1.00 90.06 97 THR A N 1
ATOM 807 C CA . THR A 1 97 ? -14.734 8.327 27.945 1.00 90.06 97 THR A CA 1
ATOM 808 C C . THR A 1 97 ? -15.663 7.680 28.975 1.00 90.06 97 THR A C 1
ATOM 810 O O . THR A 1 97 ? -16.511 6.845 28.646 1.00 90.06 97 THR A O 1
ATOM 813 N N . GLU A 1 98 ? -15.535 8.058 30.246 1.00 87.00 98 GLU A N 1
ATOM 814 C CA . GLU A 1 98 ? -16.398 7.521 31.307 1.00 87.00 98 GLU A CA 1
ATOM 815 C C . GLU A 1 98 ? -17.888 7.786 31.058 1.00 87.00 98 GLU A C 1
ATOM 817 O O . GLU A 1 98 ? -18.729 6.928 31.329 1.00 87.00 98 GLU A O 1
ATOM 822 N N . GLU A 1 99 ? -18.227 8.950 30.505 1.00 90.31 99 GLU A N 1
ATOM 823 C CA . GLU A 1 99 ? -19.606 9.296 30.173 1.00 90.31 99 GLU A CA 1
ATOM 824 C C . GLU A 1 99 ? -20.128 8.443 29.010 1.00 90.31 99 GLU A C 1
ATOM 826 O O . GLU A 1 99 ? -21.195 7.833 29.107 1.00 90.31 99 GLU A O 1
ATOM 831 N N . GLN A 1 100 ? -19.332 8.290 27.949 1.00 91.50 100 GLN A N 1
ATOM 832 C CA . GLN A 1 100 ? -19.673 7.428 26.817 1.00 91.50 100 GLN A CA 1
ATOM 833 C C . GLN A 1 100 ? -19.841 5.961 27.243 1.00 91.50 100 GLN A C 1
ATOM 835 O O . GLN A 1 100 ? -20.746 5.281 26.757 1.00 91.50 100 GLN A O 1
ATOM 840 N N . LYS A 1 101 ? -19.036 5.473 28.198 1.00 89.25 101 LYS A N 1
ATOM 841 C CA . LYS A 1 101 ? -19.197 4.135 28.796 1.00 89.25 101 LYS A CA 1
ATOM 842 C C . LYS A 1 101 ? -20.550 3.986 29.501 1.00 89.25 101 LYS A C 1
ATOM 844 O O . LYS A 1 101 ? -21.198 2.949 29.353 1.00 89.25 101 LYS A O 1
ATOM 849 N N . LYS A 1 102 ? -21.012 5.009 30.233 1.00 91.00 102 LYS A N 1
ATOM 850 C CA . LYS A 1 102 ? -22.345 5.006 30.869 1.00 91.00 102 LYS A CA 1
ATOM 851 C C . LYS A 1 102 ? -23.455 4.921 29.819 1.00 91.00 102 LYS A C 1
ATOM 853 O O . LYS A 1 102 ? -24.328 4.061 29.946 1.00 91.00 102 LYS A O 1
ATOM 858 N N . TYR A 1 103 ? -23.381 5.732 28.760 1.00 92.06 103 TYR A N 1
ATOM 859 C CA . TYR A 1 103 ? -24.340 5.683 27.649 1.00 92.06 103 TYR A CA 1
ATOM 860 C C . TYR A 1 103 ? -24.341 4.325 26.937 1.00 92.06 103 TYR A C 1
ATOM 862 O O . TYR A 1 103 ? -25.404 3.739 26.727 1.00 92.06 103 TYR A O 1
ATOM 870 N N . TYR A 1 104 ? -23.164 3.777 26.629 1.00 90.12 104 TYR A N 1
ATOM 871 C CA . TYR A 1 104 ? -23.030 2.459 26.009 1.00 90.12 104 TYR A CA 1
ATOM 872 C C . TYR A 1 104 ? -23.668 1.354 26.862 1.00 90.12 104 TYR A C 1
ATOM 874 O O . TYR A 1 104 ? -24.458 0.554 26.360 1.00 90.12 104 TYR A O 1
ATOM 882 N N . ASN A 1 105 ? -23.397 1.342 28.170 1.00 90.75 105 ASN A N 1
ATOM 883 C CA . ASN A 1 105 ? -23.978 0.362 29.088 1.00 90.75 105 ASN A CA 1
ATOM 884 C C . ASN A 1 105 ? -25.505 0.495 29.197 1.00 90.75 105 ASN A C 1
ATOM 886 O O . ASN A 1 105 ? -26.204 -0.520 29.264 1.00 90.75 105 ASN A O 1
ATOM 890 N N . ALA A 1 106 ? -26.037 1.722 29.171 1.00 92.19 106 ALA A N 1
ATOM 891 C CA . ALA A 1 106 ? -27.477 1.969 29.158 1.00 92.19 106 ALA A CA 1
ATOM 892 C C . ALA A 1 106 ? -28.137 1.421 27.881 1.00 92.19 106 ALA A C 1
ATOM 894 O O . ALA A 1 106 ? -29.134 0.701 27.971 1.00 92.19 106 ALA A O 1
ATOM 895 N N . MET A 1 107 ? -27.547 1.676 26.707 1.00 91.62 107 MET A N 1
ATOM 896 C CA . MET A 1 107 ? -28.042 1.151 25.427 1.00 91.62 107 MET A CA 1
ATOM 897 C C . MET A 1 107 ? -27.964 -0.377 25.362 1.00 91.62 107 MET A C 1
ATOM 899 O O . MET A 1 107 ? -28.932 -1.035 24.979 1.00 91.62 107 MET A O 1
ATOM 903 N N . LYS A 1 108 ? -26.852 -0.965 25.819 1.00 90.44 108 LYS A N 1
ATOM 904 C CA . LYS A 1 108 ? -26.685 -2.422 25.889 1.00 90.44 108 LYS A CA 1
ATOM 905 C C . LYS A 1 108 ? -27.741 -3.077 26.786 1.00 90.44 108 LYS A C 1
ATOM 907 O O . LYS A 1 108 ? -28.252 -4.145 26.455 1.00 90.44 108 LYS A O 1
ATOM 912 N N . LYS A 1 109 ? -28.097 -2.435 27.906 1.00 90.19 109 LYS A N 1
ATOM 913 C CA . LYS A 1 109 ? -29.151 -2.902 28.822 1.00 90.19 109 LYS A CA 1
ATOM 914 C C . LYS A 1 109 ? -30.556 -2.735 28.241 1.00 90.19 109 LYS A C 1
ATOM 916 O O . LYS A 1 109 ? -31.427 -3.552 28.523 1.00 90.19 109 LYS A O 1
ATOM 921 N N . LEU A 1 110 ? -30.787 -1.692 27.447 1.00 88.81 110 LEU A N 1
ATOM 922 C CA . LEU A 1 110 ? -32.064 -1.494 26.766 1.00 88.81 110 LEU A CA 1
ATOM 923 C C . LEU A 1 110 ? -32.309 -2.600 25.732 1.00 88.81 110 LEU A C 1
ATOM 925 O O . LEU A 1 110 ? -33.397 -3.167 25.710 1.00 88.81 110 LEU A O 1
ATOM 929 N N . GLY A 1 111 ? -31.284 -2.963 24.954 1.00 87.56 111 GLY A N 1
ATOM 930 C CA . GLY A 1 111 ? -31.373 -4.038 23.960 1.00 87.56 111 GLY A CA 1
ATOM 931 C C . GLY A 1 111 ? -31.573 -5.437 24.555 1.00 87.56 111 GLY A C 1
ATOM 932 O O . GLY A 1 111 ? -32.196 -6.285 23.928 1.00 87.56 111 GLY A O 1
ATOM 933 N N . SER A 1 112 ? -31.097 -5.689 25.779 1.00 89.44 112 SER A N 1
ATOM 934 C CA . SER A 1 112 ? -31.303 -6.971 26.473 1.00 89.44 112 SER A CA 1
ATOM 935 C C . SER A 1 112 ? -32.600 -7.039 27.287 1.00 89.44 112 SER A C 1
ATOM 937 O O . SER A 1 112 ? -32.911 -8.081 27.877 1.00 89.44 112 SER A O 1
ATOM 939 N N . LYS A 1 113 ? -33.376 -5.949 27.343 1.00 85.94 113 LYS A N 1
ATOM 940 C CA . LYS A 1 113 ? -34.628 -5.908 28.096 1.00 85.94 113 LYS A CA 1
ATOM 941 C C . LYS A 1 113 ? -35.687 -6.723 27.360 1.00 85.94 113 LYS A C 1
ATOM 943 O O . LYS A 1 113 ? -36.077 -6.391 26.244 1.00 85.94 113 LYS A O 1
ATOM 948 N N . LYS A 1 114 ? -36.182 -7.781 28.009 1.00 80.44 114 LYS A N 1
ATOM 949 C CA . LYS A 1 114 ? -37.325 -8.539 27.489 1.00 80.44 114 LYS A CA 1
ATOM 950 C C . LYS A 1 114 ? -38.518 -7.592 27.298 1.00 80.44 114 LYS A C 1
ATOM 952 O O . LYS A 1 114 ? -38.732 -6.735 28.167 1.00 80.44 114 LYS A O 1
ATOM 957 N N . PRO A 1 115 ? -39.292 -7.743 26.209 1.00 81.31 115 PRO A N 1
ATOM 958 C CA . PRO A 1 115 ? -40.519 -6.985 26.040 1.00 81.31 115 PRO A CA 1
ATOM 959 C C . PRO A 1 115 ? -41.418 -7.201 27.258 1.00 81.31 115 PRO A C 1
ATOM 961 O O . PRO A 1 115 ? -41.435 -8.280 27.863 1.00 81.31 115 PRO A O 1
ATOM 964 N N . GLN A 1 116 ? -42.120 -6.144 27.662 1.00 79.38 116 GLN A N 1
ATOM 965 C CA . GLN A 1 116 ? -43.099 -6.265 28.734 1.00 79.38 116 GLN A CA 1
ATOM 966 C C . GLN A 1 116 ? -44.162 -7.283 28.321 1.00 79.38 116 GLN A C 1
ATOM 968 O O . GLN A 1 116 ? -44.464 -7.421 27.133 1.00 79.38 116 GLN A O 1
ATOM 973 N N . LYS A 1 117 ? -44.707 -8.017 29.302 1.00 77.75 117 LYS A N 1
ATOM 974 C CA . LYS A 1 117 ? -45.829 -8.919 29.031 1.00 77.75 117 LYS A CA 1
ATOM 975 C C . LYS A 1 117 ? -46.921 -8.117 28.311 1.00 77.75 117 LYS A C 1
ATOM 977 O O . LYS A 1 117 ? -47.170 -6.982 28.727 1.00 77.75 117 LYS A O 1
ATOM 982 N N . PRO A 1 118 ? -47.539 -8.679 27.259 1.00 80.12 118 PRO A N 1
ATOM 983 C CA . PRO A 1 118 ? -48.627 -8.004 26.574 1.00 80.12 118 PRO A CA 1
ATOM 984 C C . PRO A 1 118 ? -49.700 -7.614 27.592 1.00 80.12 118 PRO A C 1
ATOM 986 O O . PRO A 1 118 ? -49.931 -8.327 28.574 1.00 80.12 118 PRO A O 1
ATOM 989 N N . ILE A 1 119 ? -50.299 -6.443 27.381 1.00 84.06 119 ILE A N 1
ATOM 990 C CA . ILE A 1 119 ? -51.320 -5.885 28.268 1.00 84.06 119 ILE A CA 1
ATOM 991 C C . ILE A 1 119 ? -52.449 -6.923 28.405 1.00 84.06 119 ILE A C 1
ATOM 993 O O . ILE A 1 119 ? -52.889 -7.461 27.387 1.00 84.06 119 ILE A O 1
ATOM 997 N N . PRO A 1 120 ? -52.896 -7.264 29.630 1.00 85.88 120 PRO A N 1
ATOM 998 C CA . PRO A 1 120 ? -53.938 -8.264 29.809 1.00 85.88 120 PRO A CA 1
ATOM 999 C C . PRO A 1 120 ? -55.255 -7.778 29.204 1.00 85.88 120 PRO A C 1
ATOM 1001 O O . PRO A 1 120 ? -55.615 -6.605 29.320 1.00 85.88 120 PRO A O 1
ATOM 1004 N N . ARG A 1 121 ? -55.999 -8.705 28.596 1.00 89.44 121 ARG A N 1
ATOM 1005 C CA . ARG A 1 121 ? -57.304 -8.415 28.004 1.00 89.44 121 ARG A CA 1
ATOM 1006 C C . ARG A 1 121 ? -58.285 -7.917 29.082 1.00 89.44 121 ARG A C 1
ATOM 1008 O O . ARG A 1 121 ? -58.425 -8.580 30.113 1.00 89.44 121 ARG A O 1
ATOM 1015 N N . PRO A 1 122 ? -58.990 -6.794 28.868 1.00 91.50 122 PRO A N 1
ATOM 1016 C CA . PRO A 1 122 ? -59.981 -6.295 29.819 1.00 91.50 122 PRO A CA 1
ATOM 1017 C C . PRO A 1 122 ? -61.176 -7.255 29.957 1.00 91.50 122 PRO A C 1
ATOM 1019 O O . PRO A 1 122 ? -61.599 -7.894 28.994 1.00 91.50 122 PRO A O 1
ATOM 1022 N N . LEU A 1 123 ? -61.736 -7.346 31.171 1.00 90.00 123 LEU A N 1
ATOM 1023 C CA . LEU A 1 123 ? -62.818 -8.285 31.518 1.00 90.00 123 LEU A CA 1
ATOM 1024 C C . LEU A 1 123 ? -64.172 -7.909 30.890 1.00 90.00 123 LEU A C 1
ATOM 1026 O O . LEU A 1 123 ? -65.003 -8.777 30.623 1.00 90.00 123 LEU A O 1
ATOM 1030 N N . ASN A 1 124 ? -64.402 -6.617 30.646 1.00 92.75 124 ASN A N 1
ATOM 1031 C CA . ASN A 1 124 ? -65.647 -6.133 30.057 1.00 92.75 124 ASN A CA 1
ATOM 1032 C C . ASN A 1 124 ? -65.736 -6.512 28.578 1.00 92.75 124 ASN A C 1
ATOM 1034 O O . ASN A 1 124 ? -64.817 -6.250 27.808 1.00 92.75 124 ASN A O 1
ATOM 1038 N N . ARG A 1 125 ? -66.891 -7.036 28.152 1.00 88.12 125 ARG A N 1
ATOM 1039 C CA . ARG A 1 125 ? -67.114 -7.499 26.770 1.00 88.12 125 ARG A CA 1
ATOM 1040 C C . ARG A 1 125 ? -66.852 -6.424 25.709 1.00 88.12 125 ARG A C 1
ATOM 1042 O O . ARG A 1 125 ? -66.196 -6.714 24.715 1.00 88.12 125 ARG A O 1
ATOM 1049 N N . ILE A 1 126 ? -67.321 -5.195 25.939 1.00 91.00 126 ILE A N 1
ATOM 1050 C CA . ILE A 1 126 ? -67.134 -4.066 25.009 1.00 91.00 126 ILE A CA 1
ATOM 1051 C C . ILE A 1 126 ? -65.653 -3.668 24.936 1.00 91.00 126 ILE A C 1
ATOM 1053 O O . ILE A 1 126 ? -65.102 -3.523 23.851 1.00 91.00 126 ILE A O 1
ATOM 1057 N N . GLN A 1 127 ? -64.987 -3.550 26.089 1.00 89.19 127 GLN A N 1
ATOM 1058 C CA . GLN A 1 127 ? -63.565 -3.190 26.153 1.00 89.19 127 GLN A CA 1
ATOM 1059 C C . GLN A 1 127 ? -62.674 -4.288 25.555 1.00 89.19 127 GLN A C 1
ATOM 1061 O O . GLN A 1 127 ? -61.669 -3.975 24.929 1.00 89.19 127 GLN A O 1
ATOM 1066 N N . GLY A 1 128 ? -63.055 -5.561 25.712 1.00 91.50 128 GLY A N 1
ATOM 1067 C CA . GLY 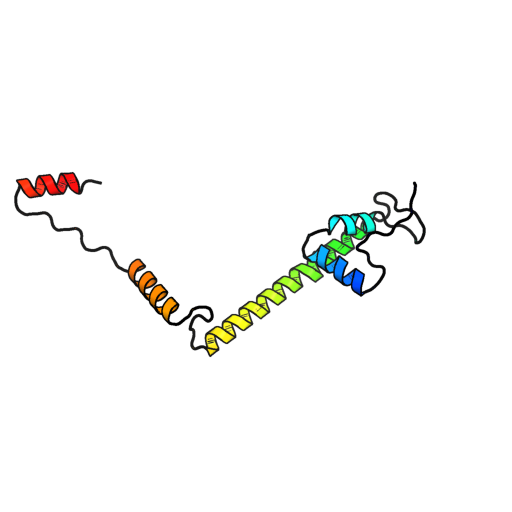A 1 128 ? -62.361 -6.704 25.120 1.00 91.50 128 GLY A CA 1
ATOM 1068 C C . GLY A 1 128 ? -62.425 -6.697 23.595 1.00 91.50 128 GLY A C 1
ATOM 1069 O O . GLY A 1 128 ? -61.395 -6.852 22.958 1.00 91.50 128 GLY A O 1
ATOM 1070 N N . ALA A 1 129 ? -63.597 -6.434 23.007 1.00 91.31 129 ALA A N 1
ATOM 1071 C CA . ALA A 1 129 ? -63.742 -6.342 21.551 1.00 91.31 129 ALA A CA 1
ATOM 1072 C C . ALA A 1 129 ? -62.917 -5.191 20.941 1.00 91.31 129 ALA A C 1
ATOM 1074 O O . ALA A 1 129 ? -62.291 -5.365 19.900 1.00 91.31 129 ALA A O 1
ATOM 1075 N N . VAL A 1 130 ? -62.873 -4.030 21.610 1.00 91.56 130 VAL A N 1
ATOM 1076 C CA . VAL A 1 130 ? -62.035 -2.891 21.189 1.00 91.56 130 VAL A CA 1
ATOM 1077 C C . VAL A 1 130 ? -60.545 -3.221 21.323 1.00 91.56 130 VAL A C 1
ATOM 1079 O O . VAL A 1 130 ? -59.768 -2.899 20.428 1.00 91.56 130 VAL A O 1
ATOM 1082 N N . PHE A 1 131 ? -60.143 -3.887 22.411 1.00 92.62 131 PHE A N 1
ATOM 1083 C CA . PHE A 1 131 ? -58.769 -4.349 22.606 1.00 92.62 131 PHE A CA 1
ATOM 1084 C C . PHE A 1 131 ? -58.339 -5.302 21.487 1.00 92.62 131 PHE A C 1
ATOM 1086 O O . PHE A 1 131 ? -57.304 -5.065 20.871 1.00 92.62 131 PHE A O 1
ATOM 1093 N N . ASP A 1 132 ? -59.151 -6.320 21.187 1.00 90.69 132 ASP A N 1
ATOM 1094 C CA . ASP A 1 132 ? -58.875 -7.329 20.157 1.00 90.69 132 ASP A CA 1
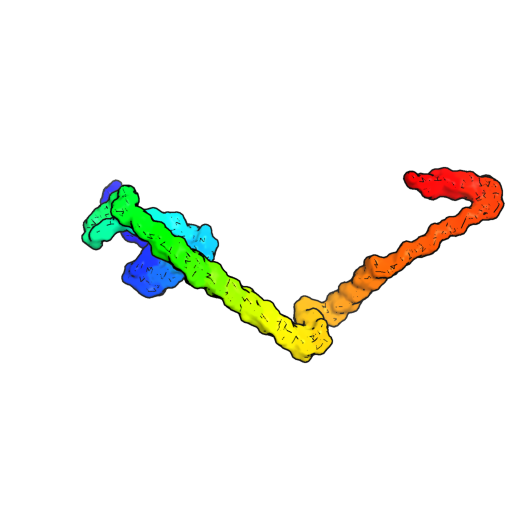ATOM 1095 C C . ASP A 1 132 ? -58.770 -6.691 18.748 1.00 90.69 132 ASP A C 1
ATOM 1097 O O . ASP A 1 132 ? -57.915 -7.089 17.964 1.00 90.69 132 ASP A O 1
ATOM 1101 N N . PHE A 1 133 ? -59.562 -5.653 18.442 1.00 92.12 133 PHE A N 1
ATOM 1102 C CA . PHE A 1 133 ? -59.475 -4.902 17.176 1.00 92.12 133 PHE A CA 1
ATOM 1103 C C . PHE A 1 133 ? -58.204 -4.042 17.052 1.00 92.12 133 PHE A C 1
ATOM 1105 O O . PHE A 1 133 ? -57.608 -3.974 15.984 1.00 92.12 133 PHE A O 1
ATOM 1112 N N . VAL A 1 134 ? -57.777 -3.375 18.132 1.00 90.12 134 VAL A N 1
ATOM 1113 C CA . VAL A 1 134 ? -56.598 -2.480 18.130 1.00 90.12 134 VAL A CA 1
ATOM 1114 C C . VAL A 1 134 ? -55.280 -3.254 18.223 1.00 90.12 134 VAL A C 1
ATOM 1116 O O . VAL A 1 134 ? -54.253 -2.785 17.739 1.00 90.12 134 VAL A O 1
ATOM 1119 N N . THR A 1 135 ? -55.289 -4.417 18.875 1.00 87.50 135 THR A N 1
ATOM 1120 C CA . THR A 1 135 ? -54.092 -5.257 19.055 1.00 87.50 135 THR A CA 1
ATOM 1121 C C . THR A 1 135 ? -53.911 -6.314 17.969 1.00 87.50 135 THR A C 1
ATOM 1123 O O . THR A 1 135 ? -52.871 -6.973 17.951 1.00 87.50 135 THR A O 1
ATOM 1126 N N . GLN A 1 136 ? -54.870 -6.459 17.050 1.00 78.38 136 GLN A N 1
ATOM 1127 C CA . GLN A 1 136 ? -54.662 -7.186 15.802 1.00 78.38 136 GLN A CA 1
ATOM 1128 C C . GLN A 1 136 ? -53.590 -6.471 14.974 1.00 78.38 136 GLN A C 1
ATOM 1130 O O . GLN A 1 136 ? -53.748 -5.309 14.602 1.00 78.38 136 GLN A O 1
ATOM 1135 N N . GLN A 1 137 ? -52.493 -7.179 14.718 1.00 58.03 137 GLN A N 1
ATOM 1136 C CA . GLN A 1 137 ? -51.408 -6.755 13.841 1.00 58.03 137 GLN A CA 1
ATOM 1137 C C . GLN A 1 137 ? -51.377 -7.652 12.608 1.00 58.03 137 GLN A C 1
ATOM 1139 O O . GLN A 1 137 ? -51.586 -8.876 12.784 1.00 58.03 137 GLN A O 1
#

Sequence (137 aa):
EIRWKNVKINFDNVGAGYLALLQVATFKGWMDIMYAAVDSRKQEEQPKYEDNIYMYIYFVIFIIFGSFFTLNLFIGVIIDNFNQQKKKFGGQDIFMTEEQKKYYNAMKKLGSKKPQKPIPRPLNRIQGAVFDFVTQQ

InterPro domains:
  IPR005821 Ion transport domain [PF00520] (5-88)
  IPR043203 Voltage-gated cation channel calcium and sodium [PTHR10037] (2-137)
  IPR044564 Voltage-gated sodium channel alpha subunit, inactivation gate [cd13433] (80-132)

Foldseek 3Di:
DDDDDDDPQAPPDPVSVVVLLVCLLVVHPVVVHQQCVQQDDDPPDDGDGRPRVCVVVVSVCCNVPVRPVVVVVVVVVVVVVLVVVCVVVVVDDPPADPVRVVVVVVVVVVVPDDDDDPDDQDPDPVSNVVCVVVPDD

Radius of gyration: 32.41 Å; chains: 1; bounding box: 88×31×63 Å

Secondary structure (DSSP, 8-state):
-------SS-SSSHHHHHHHHHHHHTTSSHHHHHHHHHT--STTSPP-TTTTTTHHHHHHHHIIIIIIIHHHHHHHHHHHHHHHHHHHTTT--TT--HHHHHHHHHHHHHHTPPPPPPPPPPSSHHHHHHHHHHH--

Organism: NCBI:txid2861861

pLDDT: mean 92.0, std 5.89, range [58.03, 97.81]